Protein AF-A0A662KP15-F1 (afdb_monomer_lite)

Foldseek 3Di:
DFDDCVVQVADPVCRVVLVVLCPLQQVDWDFDDDPRHTPGTDDDPHHDQVVVNSPRGPVCVPDDPVNSVVVRVVSVVVCCVPPNDGD

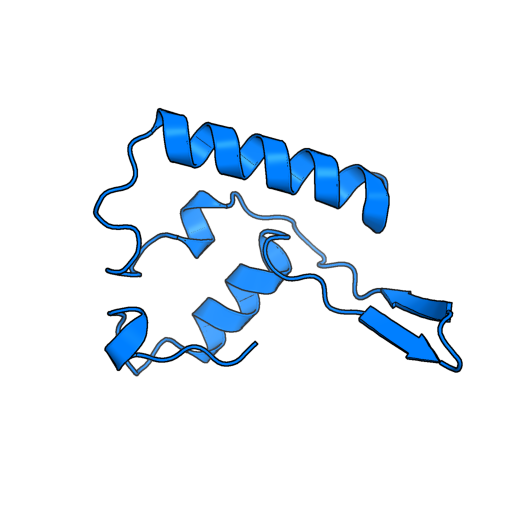Structure (mmCIF, N/CA/C/O backbone):
data_AF-A0A662KP15-F1
#
_entry.id   AF-A0A662KP15-F1
#
loop_
_atom_site.group_PDB
_atom_site.id
_atom_site.type_symbol
_atom_site.label_atom_id
_atom_site.label_alt_id
_atom_site.label_comp_id
_atom_site.label_asym_id
_atom_site.label_entity_id
_atom_site.label_seq_id
_atom_site.pdbx_PDB_ins_code
_atom_site.Cartn_x
_atom_site.Cartn_y
_atom_site.Cartn_z
_atom_site.occupancy
_atom_site.B_iso_or_equiv
_atom_site.auth_seq_id
_atom_site.auth_comp_id
_atom_site.auth_asym_id
_atom_site.auth_atom_id
_atom_site.pdbx_PDB_model_num
ATOM 1 N N . ILE A 1 1 ? -8.718 -6.312 0.354 1.00 86.50 1 ILE A N 1
ATOM 2 C CA . ILE A 1 1 ? -8.112 -6.249 -0.999 1.00 86.50 1 ILE A CA 1
ATOM 3 C C . ILE A 1 1 ? -7.843 -7.671 -1.488 1.00 86.50 1 ILE A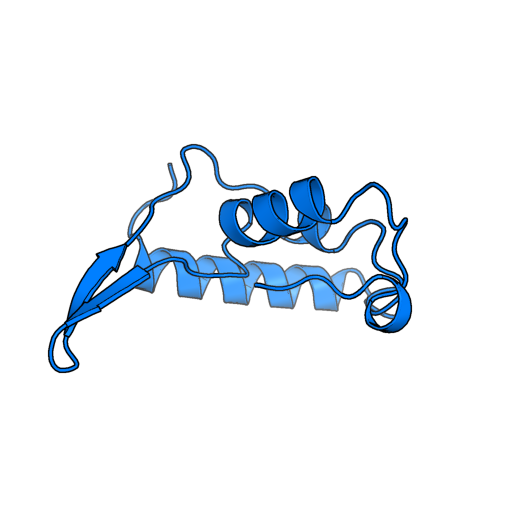 C 1
ATOM 5 O O . ILE A 1 1 ? -7.517 -8.506 -0.658 1.00 86.50 1 ILE A O 1
ATOM 9 N N . SER A 1 2 ? -8.010 -7.959 -2.781 1.00 93.62 2 SER A N 1
ATOM 10 C CA . SER A 1 2 ? -7.709 -9.280 -3.356 1.00 93.62 2 SER A CA 1
ATOM 11 C C . SER A 1 2 ? -6.796 -9.113 -4.575 1.00 93.62 2 SER A C 1
ATOM 13 O O . SER A 1 2 ? -7.281 -8.752 -5.652 1.00 93.62 2 SER A O 1
ATOM 15 N N . PRO A 1 3 ? -5.466 -9.250 -4.413 1.00 94.12 3 PRO A N 1
ATOM 16 C CA . PRO A 1 3 ? -4.530 -9.154 -5.525 1.00 94.12 3 PRO A CA 1
ATOM 17 C C . PRO A 1 3 ? -4.752 -10.236 -6.579 1.00 94.12 3 PRO A C 1
ATOM 19 O O . PRO A 1 3 ? -4.793 -11.419 -6.261 1.00 94.12 3 PRO A O 1
ATOM 22 N N . CYS A 1 4 ? -4.842 -9.830 -7.845 1.00 95.50 4 CYS A N 1
ATOM 23 C CA . CYS A 1 4 ? -5.017 -10.739 -8.976 1.00 95.50 4 CYS A CA 1
ATOM 24 C C . CYS A 1 4 ? -3.705 -10.848 -9.771 1.00 95.50 4 CYS A C 1
ATOM 26 O O . CYS A 1 4 ? -3.377 -9.892 -10.481 1.00 95.50 4 CYS A O 1
ATOM 28 N N . PRO A 1 5 ? -2.957 -11.970 -9.696 1.00 95.25 5 PRO A N 1
ATOM 29 C CA . PRO A 1 5 ? -1.672 -12.117 -10.386 1.00 95.25 5 PRO A CA 1
ATOM 30 C C . PRO A 1 5 ? -1.769 -11.851 -11.889 1.00 95.25 5 PRO A C 1
ATOM 32 O O . PRO A 1 5 ? -0.972 -11.094 -12.436 1.00 95.25 5 PRO A O 1
ATOM 35 N N . THR A 1 6 ? -2.800 -12.380 -12.550 1.00 95.94 6 THR A N 1
ATOM 36 C CA . THR A 1 6 ? -3.009 -12.212 -13.996 1.00 95.94 6 THR A CA 1
ATOM 37 C C . THR A 1 6 ? -3.333 -10.767 -14.370 1.00 95.94 6 THR A C 1
ATOM 39 O O . THR A 1 6 ? -2.740 -10.213 -15.295 1.00 95.94 6 THR A O 1
ATOM 42 N N . GLY A 1 7 ? -4.257 -10.129 -13.644 1.00 96.06 7 GLY A N 1
ATOM 43 C CA . GLY A 1 7 ? -4.700 -8.767 -13.949 1.00 96.06 7 GLY A CA 1
ATOM 44 C C . GLY A 1 7 ? -3.670 -7.703 -13.572 1.00 96.06 7 GLY A C 1
ATOM 45 O O . GLY A 1 7 ? -3.514 -6.703 -14.267 1.00 96.06 7 GLY A O 1
ATOM 46 N N . TRP A 1 8 ? -2.956 -7.902 -12.467 1.00 96.69 8 TRP A N 1
ATOM 47 C CA . TRP A 1 8 ? -1.991 -6.930 -11.948 1.00 96.69 8 TRP A CA 1
ATOM 48 C C . TRP A 1 8 ? -0.564 -7.224 -12.412 1.00 96.69 8 TRP A C 1
ATOM 50 O O . TRP A 1 8 ? 0.299 -6.354 -12.281 1.00 96.69 8 TRP A O 1
ATOM 60 N N . ARG A 1 9 ? -0.346 -8.403 -13.013 1.00 96.81 9 ARG A N 1
ATOM 61 C CA . ARG A 1 9 ? 0.913 -8.877 -13.597 1.00 96.81 9 ARG A CA 1
ATOM 62 C C . ARG A 1 9 ? 2.057 -8.854 -12.581 1.00 96.81 9 ARG A C 1
ATOM 64 O O . ARG A 1 9 ? 3.018 -8.112 -12.765 1.00 96.81 9 ARG A O 1
ATOM 71 N N . PHE A 1 10 ? 1.922 -9.634 -11.513 1.00 96.62 10 PHE A N 1
ATOM 72 C CA . PHE A 1 10 ? 2.958 -9.847 -10.494 1.00 96.62 10 PHE A CA 1
ATOM 73 C C . PHE A 1 10 ? 3.163 -11.352 -10.248 1.00 96.62 10 PHE A C 1
ATOM 75 O O . PHE A 1 10 ? 2.362 -12.170 -10.704 1.00 96.62 10 PHE A O 1
ATOM 82 N N . ASP A 1 11 ? 4.233 -11.711 -9.539 1.00 95.88 11 ASP A N 1
ATOM 83 C CA . ASP A 1 11 ? 4.553 -13.100 -9.189 1.00 95.88 11 ASP A CA 1
ATOM 84 C C . ASP A 1 11 ? 3.454 -13.733 -8.297 1.00 95.88 11 ASP A C 1
ATOM 86 O O . ASP A 1 11 ? 3.169 -13.205 -7.217 1.00 95.88 11 ASP A O 1
ATOM 90 N N . PRO A 1 12 ? 2.839 -14.867 -8.689 1.00 96.06 12 PRO A N 1
ATOM 91 C CA . PRO A 1 12 ? 1.786 -15.527 -7.910 1.00 96.06 12 PRO A CA 1
ATOM 92 C C . PRO A 1 12 ? 2.164 -15.932 -6.475 1.00 96.06 12 PRO A C 1
ATOM 94 O O . PRO A 1 12 ? 1.264 -16.223 -5.687 1.00 96.06 12 PRO A O 1
ATOM 97 N N . SER A 1 13 ? 3.451 -15.946 -6.115 1.00 96.31 13 SER A N 1
ATOM 98 C CA . SER A 1 13 ? 3.941 -16.198 -4.750 1.00 96.31 13 SER A CA 1
ATOM 99 C C . SER A 1 13 ? 3.870 -14.978 -3.817 1.00 96.31 13 SER A C 1
ATOM 101 O O . SER A 1 13 ? 3.957 -15.132 -2.598 1.00 96.31 13 SER A O 1
ATOM 103 N N . LEU A 1 14 ? 3.633 -13.772 -4.350 1.00 95.81 14 LEU A N 1
ATOM 104 C CA . LEU A 1 14 ? 3.662 -12.512 -3.593 1.00 95.81 14 LEU A CA 1
ATOM 105 C C . LEU A 1 14 ? 2.304 -11.900 -3.156 1.00 95.81 14 LEU A C 1
ATOM 107 O O . LEU A 1 14 ? 2.311 -10.758 -2.685 1.00 95.81 14 LEU A O 1
ATOM 111 N N . PRO A 1 15 ? 1.119 -12.548 -3.247 1.00 95.06 15 PRO A N 1
ATOM 112 C CA . PRO A 1 15 ? -0.150 -11.859 -2.991 1.00 95.06 15 PRO A CA 1
ATOM 113 C C . PRO A 1 15 ? -0.296 -11.393 -1.534 1.00 95.06 15 PRO A C 1
ATOM 115 O O . PRO A 1 15 ? -0.888 -10.340 -1.282 1.00 95.06 15 PRO A O 1
ATOM 118 N N . LEU A 1 16 ? 0.262 -12.137 -0.570 1.00 95.62 16 LEU A N 1
ATOM 119 C CA . LEU A 1 16 ? 0.250 -11.749 0.845 1.00 95.62 16 LEU A CA 1
ATOM 120 C C . LEU A 1 16 ? 1.111 -10.511 1.098 1.00 95.62 16 LEU A C 1
ATOM 122 O O . LEU A 1 16 ? 0.663 -9.577 1.762 1.00 95.62 16 LEU A O 1
ATOM 126 N N . GLU A 1 17 ? 2.323 -10.483 0.544 1.00 95.62 17 GLU A N 1
ATOM 127 C CA . GLU A 1 17 ? 3.222 -9.335 0.659 1.00 95.62 17 GLU A CA 1
ATOM 128 C C . GLU A 1 17 ? 2.597 -8.091 0.020 1.00 95.62 17 GLU A C 1
ATOM 130 O O . GLU A 1 17 ? 2.568 -7.023 0.632 1.00 95.62 17 GLU A O 1
ATOM 135 N N . LEU A 1 18 ? 2.012 -8.241 -1.170 1.00 96.56 18 LEU A N 1
ATOM 136 C CA . LEU A 1 18 ? 1.389 -7.132 -1.880 1.00 96.56 18 LEU A CA 1
ATOM 137 C C . LEU A 1 18 ? 0.168 -6.576 -1.137 1.00 96.56 18 LEU A C 1
ATOM 139 O O . LEU A 1 18 ? -0.038 -5.363 -1.104 1.00 96.56 18 LEU A O 1
ATOM 143 N N . SER A 1 19 ? -0.620 -7.450 -0.505 1.00 96.19 19 SER A N 1
ATOM 144 C CA . SER A 1 19 ? -1.761 -7.045 0.326 1.00 96.19 19 SER A CA 1
ATOM 145 C C . SER A 1 19 ? -1.317 -6.259 1.558 1.00 96.19 19 SER A C 1
ATOM 147 O O . SER A 1 19 ? -1.942 -5.251 1.880 1.00 96.19 19 SER A O 1
ATOM 149 N N . ARG A 1 20 ? -0.227 -6.678 2.219 1.00 95.94 20 ARG A N 1
ATOM 150 C CA . ARG A 1 20 ? 0.361 -5.942 3.353 1.00 95.94 20 ARG A CA 1
ATOM 151 C C . ARG A 1 20 ? 0.869 -4.574 2.910 1.00 95.94 20 ARG A C 1
ATOM 153 O O . ARG A 1 20 ? 0.424 -3.566 3.446 1.00 95.94 20 ARG A O 1
ATOM 160 N N . LYS A 1 21 ? 1.668 -4.523 1.838 1.00 96.75 21 LYS A N 1
ATOM 161 C CA . LYS A 1 21 ? 2.171 -3.269 1.251 1.00 96.75 21 LYS A CA 1
ATOM 162 C C . LYS A 1 21 ? 1.055 -2.306 0.842 1.00 96.75 21 LYS A C 1
ATOM 164 O O . LYS A 1 21 ? 1.216 -1.096 0.969 1.00 96.75 21 LYS A O 1
ATOM 169 N N . ALA A 1 22 ? -0.087 -2.808 0.369 1.00 97.00 22 ALA A N 1
ATOM 170 C CA . ALA A 1 22 ? -1.236 -1.964 0.036 1.00 97.00 22 ALA A CA 1
ATOM 171 C C . ALA A 1 22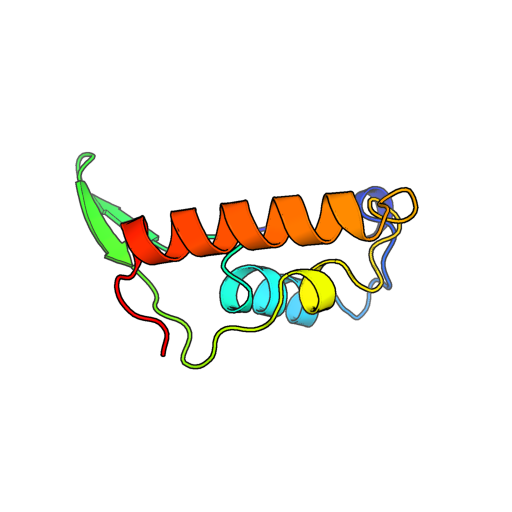 ? -1.774 -1.205 1.259 1.00 97.00 22 ALA A C 1
ATOM 173 O O . ALA A 1 22 ? -2.154 -0.042 1.136 1.00 97.00 22 ALA A O 1
ATOM 174 N N . VAL A 1 23 ? -1.803 -1.861 2.421 1.00 96.50 23 VAL A N 1
ATOM 175 C CA . VAL A 1 23 ? -2.261 -1.277 3.688 1.00 96.50 23 VAL A CA 1
ATOM 176 C C . VAL A 1 23 ? -1.172 -0.390 4.295 1.00 96.50 23 VAL A C 1
ATOM 178 O O . VAL A 1 23 ? -1.445 0.764 4.614 1.00 96.50 23 VAL A O 1
ATOM 181 N N . ASP A 1 24 ? 0.070 -0.875 4.360 1.00 96.19 24 ASP A N 1
ATOM 182 C CA . ASP A 1 24 ? 1.210 -0.145 4.937 1.00 96.19 24 ASP A CA 1
ATOM 183 C C . ASP A 1 24 ? 1.546 1.132 4.155 1.00 96.19 24 ASP A C 1
ATOM 185 O O . ASP A 1 24 ? 1.970 2.128 4.732 1.00 96.19 24 ASP A O 1
ATOM 189 N N . SER A 1 25 ? 1.342 1.145 2.834 1.00 96.62 25 SER A N 1
ATOM 190 C CA . SER A 1 25 ? 1.531 2.361 2.028 1.00 96.62 25 SER A CA 1
ATOM 191 C C . SER A 1 25 ? 0.405 3.375 2.197 1.00 96.62 25 SER A C 1
ATOM 193 O O . SER A 1 25 ? 0.533 4.511 1.754 1.00 96.62 25 SER A O 1
ATOM 195 N N . GLY A 1 26 ? -0.722 2.973 2.787 1.00 95.62 26 GLY A N 1
ATOM 196 C CA . GLY A 1 26 ? -1.917 3.798 2.865 1.00 95.62 26 GLY A CA 1
ATOM 197 C C . GLY A 1 26 ? -2.730 3.847 1.576 1.00 95.62 26 GLY A C 1
ATOM 198 O O . GLY A 1 26 ? -3.748 4.533 1.552 1.00 95.62 26 GLY A O 1
ATOM 199 N N . ILE A 1 27 ? -2.357 3.122 0.513 1.00 96.31 27 ILE A N 1
ATOM 200 C CA . ILE A 1 27 ? -3.181 2.990 -0.704 1.00 96.31 27 ILE A CA 1
ATOM 201 C C . ILE A 1 27 ? -4.553 2.412 -0.343 1.00 96.31 27 ILE A C 1
ATOM 203 O O . ILE A 1 27 ? -5.588 2.957 -0.739 1.00 96.31 27 ILE A O 1
ATOM 207 N N . TRP A 1 28 ? -4.565 1.347 0.456 1.00 96.50 28 TRP A N 1
ATOM 208 C CA . TRP A 1 28 ? -5.769 0.687 0.936 1.00 96.50 28 TRP A CA 1
ATOM 209 C C . TRP A 1 28 ? -6.029 1.032 2.401 1.00 96.50 28 TRP A C 1
ATOM 211 O O . TRP A 1 28 ? -5.174 0.822 3.254 1.00 96.50 28 TRP A O 1
ATOM 221 N N . THR A 1 29 ? -7.231 1.524 2.698 1.00 95.62 29 THR A N 1
ATOM 222 C CA . THR A 1 29 ? -7.656 1.812 4.071 1.00 95.62 29 THR A CA 1
ATOM 223 C C . THR A 1 29 ? -8.443 0.625 4.607 1.00 95.62 29 THR A C 1
ATOM 225 O O . THR A 1 29 ? -9.462 0.247 4.033 1.00 95.62 29 THR A O 1
ATOM 228 N N . LEU A 1 30 ? -7.955 0.025 5.692 1.00 95.44 30 LEU A N 1
ATOM 229 C CA . LEU A 1 30 ? -8.658 -1.029 6.414 1.00 95.44 30 LEU A CA 1
ATOM 230 C C . LEU A 1 30 ? -9.403 -0.402 7.597 1.00 95.44 30 LEU A C 1
ATOM 232 O O . LEU A 1 30 ? -8.777 0.179 8.482 1.00 95.44 30 LEU A O 1
ATOM 236 N N . PHE A 1 31 ? -10.729 -0.490 7.581 1.00 95.50 31 PHE A N 1
ATOM 237 C CA . PHE A 1 31 ? -11.605 0.090 8.593 1.00 95.50 31 PHE A CA 1
ATOM 238 C C . PHE A 1 31 ? -12.818 -0.812 8.835 1.00 95.50 31 PHE A C 1
ATOM 240 O O . PHE A 1 31 ? -13.157 -1.642 7.989 1.00 95.50 31 PHE A O 1
ATOM 247 N N . GLU A 1 32 ? -13.454 -0.621 9.981 1.00 96.69 32 GLU A N 1
ATOM 248 C CA . GLU A 1 32 ? -14.731 -1.213 10.361 1.00 96.69 32 GLU A CA 1
ATOM 249 C C . GLU A 1 32 ? -15.776 -0.098 10.393 1.00 96.69 32 GLU A C 1
ATOM 251 O O . GLU A 1 32 ? -15.476 1.044 10.756 1.00 96.69 32 GLU A O 1
ATOM 256 N N . ALA A 1 33 ? -16.992 -0.420 9.964 1.00 96.38 33 ALA A N 1
ATOM 257 C CA . ALA A 1 33 ? -18.111 0.500 10.008 1.00 96.38 33 ALA A CA 1
ATOM 258 C C . ALA A 1 33 ? -19.378 -0.232 10.436 1.00 96.38 33 ALA A C 1
ATOM 260 O O . ALA A 1 33 ? -19.664 -1.332 9.959 1.00 96.38 33 ALA A O 1
ATOM 261 N N . GLU A 1 34 ? -20.148 0.410 11.302 1.00 97.31 34 GLU A N 1
ATOM 262 C CA . GLU A 1 34 ? -21.403 -0.098 11.840 1.00 97.31 34 GLU A CA 1
ATOM 263 C C . GLU A 1 34 ? -22.468 0.979 11.663 1.00 97.31 34 GLU A C 1
ATOM 265 O O . GLU A 1 34 ? -22.244 2.148 11.964 1.00 97.31 34 GLU A O 1
ATOM 270 N N . TYR A 1 35 ? -23.628 0.598 11.125 1.00 96.62 35 TYR A N 1
ATOM 271 C CA . TYR A 1 35 ? -24.754 1.516 10.891 1.00 96.62 35 TYR A CA 1
ATOM 272 C C . TYR A 1 35 ? -24.409 2.779 10.076 1.00 96.62 35 TYR A C 1
ATOM 274 O O . TYR A 1 35 ? -25.058 3.809 10.216 1.00 96.62 35 TYR A O 1
ATOM 282 N N . GLY A 1 36 ? -23.414 2.688 9.188 1.00 94.12 36 GLY A N 1
ATOM 283 C CA . GLY A 1 36 ? -22.974 3.800 8.338 1.00 94.12 36 GLY A CA 1
ATOM 284 C C . GLY A 1 36 ? -21.879 4.677 8.950 1.00 94.12 36 GLY A C 1
ATOM 285 O O . GLY A 1 36 ? -21.337 5.521 8.241 1.00 94.12 36 GLY A O 1
ATOM 286 N N . GLU A 1 37 ? -21.499 4.433 10.203 1.00 94.38 37 GLU A N 1
ATOM 287 C CA . GLU A 1 37 ? -20.444 5.165 10.904 1.00 94.38 37 GLU A CA 1
ATOM 288 C C . GLU A 1 37 ? -19.165 4.331 10.984 1.00 94.38 37 GLU A C 1
ATOM 290 O O . GLU A 1 37 ? -19.209 3.126 11.232 1.00 94.38 37 GLU A O 1
ATOM 295 N N . ILE A 1 38 ? -18.006 4.963 10.784 1.00 93.62 38 ILE A N 1
ATOM 296 C CA . ILE A 1 38 ? -16.708 4.294 10.944 1.00 93.62 38 ILE A CA 1
ATOM 297 C C . ILE A 1 38 ? -16.439 4.107 12.439 1.00 93.62 38 ILE A C 1
ATOM 299 O O . ILE A 1 38 ? -16.276 5.085 13.167 1.00 93.62 38 ILE A O 1
ATOM 303 N N . THR A 1 39 ? -16.352 2.858 12.888 1.00 95.38 39 THR A N 1
ATOM 304 C CA . THR A 1 39 ? -16.145 2.512 14.302 1.00 95.38 39 THR A CA 1
ATOM 305 C C . THR A 1 39 ? -14.679 2.272 14.636 1.00 95.38 39 THR A C 1
ATOM 307 O O . THR A 1 39 ? -14.242 2.557 15.750 1.00 95.38 39 THR A O 1
ATOM 310 N N . ASN A 1 40 ? -13.895 1.785 13.674 1.00 95.19 40 ASN A N 1
ATOM 311 C CA . ASN A 1 40 ? -12.483 1.493 13.876 1.00 95.19 40 ASN A CA 1
ATOM 312 C C . ASN A 1 40 ? -11.697 1.644 12.577 1.00 95.19 40 ASN A C 1
ATOM 314 O O . ASN A 1 40 ? -12.197 1.388 11.483 1.00 95.19 40 ASN A O 1
ATOM 318 N N . ILE A 1 41 ? -10.432 2.028 12.693 1.00 94.81 41 ILE A N 1
ATOM 319 C CA . ILE A 1 41 ? -9.516 2.138 11.565 1.00 94.81 41 ILE A CA 1
ATOM 320 C C . ILE A 1 41 ? -8.208 1.465 11.964 1.00 94.81 41 ILE A C 1
ATOM 322 O O . ILE A 1 41 ? -7.542 1.881 12.914 1.00 94.81 41 ILE A O 1
ATOM 326 N N . TYR A 1 42 ? -7.796 0.457 11.198 1.00 94.12 42 TYR A N 1
ATOM 327 C CA . TYR A 1 42 ? -6.503 -0.182 11.399 1.00 94.12 42 TYR A CA 1
ATOM 328 C C . TYR A 1 42 ? -5.380 0.785 11.022 1.00 94.12 42 TYR A C 1
ATOM 330 O O . TYR A 1 42 ? -5.244 1.155 9.854 1.00 94.12 42 TYR A O 1
ATOM 338 N N . LYS A 1 43 ? -4.561 1.165 12.006 1.00 92.19 43 LYS A N 1
ATOM 339 C CA . LYS A 1 43 ? -3.366 1.998 11.827 1.00 92.19 43 LYS A CA 1
ATOM 340 C C . LYS A 1 43 ? -2.123 1.111 11.673 1.00 92.19 43 LYS A C 1
ATOM 342 O O . LYS A 1 43 ? -1.736 0.455 12.644 1.00 92.19 43 LYS A O 1
ATOM 347 N N . PRO A 1 44 ? -1.485 1.076 10.488 1.00 91.62 44 PRO A N 1
ATOM 348 C CA . PRO A 1 44 ? -0.206 0.398 10.309 1.00 91.62 44 PRO A CA 1
ATOM 349 C C . PRO A 1 44 ? 0.859 0.981 11.240 1.00 91.62 44 PRO A C 1
ATOM 351 O O . PRO A 1 44 ? 0.896 2.187 11.467 1.00 91.62 44 PRO A O 1
ATOM 354 N N . LYS A 1 45 ? 1.761 0.134 11.750 1.00 90.38 45 LYS A N 1
ATOM 355 C CA . LYS A 1 45 ? 2.856 0.571 12.641 1.00 90.38 45 LYS A CA 1
ATOM 356 C C . LYS A 1 45 ? 3.909 1.426 11.941 1.00 90.38 45 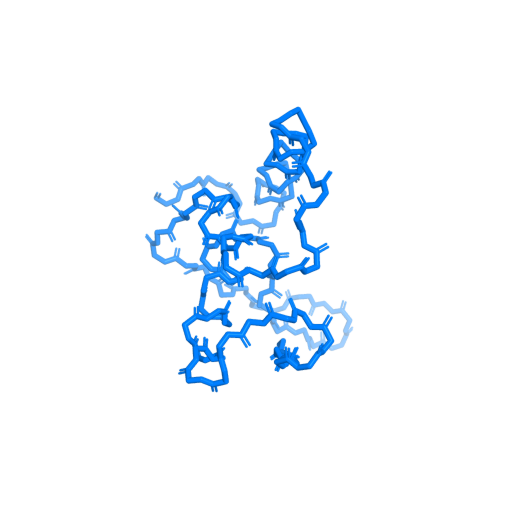LYS A C 1
ATOM 358 O O . LYS A 1 45 ? 4.637 2.150 12.602 1.00 90.38 45 LYS A O 1
ATOM 363 N N . LYS A 1 46 ? 4.046 1.262 10.629 1.00 91.12 46 LYS A N 1
ATOM 364 C CA . LYS A 1 46 ? 4.990 1.992 9.793 1.00 91.12 46 LYS A CA 1
ATOM 365 C C . LYS A 1 46 ? 4.313 2.267 8.465 1.00 91.12 46 LYS A C 1
ATOM 367 O O . LYS A 1 46 ? 3.764 1.346 7.862 1.00 91.12 46 LYS A O 1
ATOM 372 N N . LYS A 1 47 ? 4.405 3.510 8.005 1.00 94.56 47 LYS A N 1
ATOM 373 C CA . LYS A 1 47 ? 3.995 3.878 6.657 1.00 94.56 47 LYS A CA 1
ATOM 374 C C . LYS A 1 47 ? 5.160 3.679 5.687 1.00 94.56 47 LYS A C 1
ATOM 376 O O . LYS A 1 47 ? 6.285 4.085 5.978 1.00 94.56 47 LYS A O 1
ATOM 381 N N . ILE A 1 48 ? 4.906 3.041 4.547 1.00 96.75 48 ILE A N 1
ATOM 382 C CA . ILE A 1 48 ? 5.903 2.894 3.470 1.00 96.75 48 ILE A CA 1
ATOM 383 C C . ILE A 1 48 ? 5.570 3.820 2.290 1.00 96.75 48 ILE A C 1
ATOM 385 O O . ILE A 1 48 ? 4.398 4.142 2.080 1.00 96.75 48 ILE A O 1
ATOM 389 N N . PRO A 1 49 ? 6.556 4.238 1.478 1.00 97.62 49 PRO A N 1
ATOM 390 C CA . PRO A 1 49 ? 6.282 4.961 0.242 1.00 97.62 49 PRO A CA 1
ATOM 391 C C . PRO A 1 49 ? 5.382 4.150 -0.697 1.00 97.62 49 PRO A C 1
ATOM 393 O O . PRO A 1 49 ? 5.550 2.939 -0.858 1.00 97.62 49 PRO A O 1
ATOM 396 N N . VAL A 1 50 ? 4.477 4.821 -1.408 1.00 97.56 50 VAL A N 1
ATOM 397 C CA . VAL A 1 50 ? 3.566 4.203 -2.383 1.00 97.56 50 VAL A CA 1
ATOM 398 C C . VAL A 1 50 ? 4.337 3.425 -3.444 1.00 97.56 50 VAL A C 1
ATOM 400 O O . VAL A 1 50 ? 3.915 2.344 -3.854 1.00 97.56 50 VAL A O 1
ATOM 403 N N . LYS A 1 51 ? 5.510 3.925 -3.844 1.00 97.62 51 LYS A N 1
ATOM 404 C CA . LYS A 1 51 ? 6.392 3.258 -4.806 1.00 97.62 51 LYS A CA 1
ATOM 405 C C . LYS A 1 51 ? 6.726 1.815 -4.408 1.00 97.62 51 LYS A C 1
ATOM 407 O O . LYS A 1 51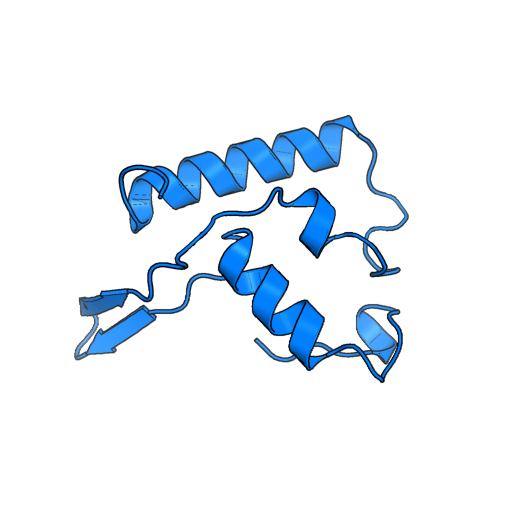 ? 6.799 0.965 -5.292 1.00 97.62 51 LYS A O 1
ATOM 412 N N . GLU A 1 52 ? 6.887 1.518 -3.116 1.00 97.12 52 GLU A N 1
ATOM 413 C CA . GLU A 1 52 ? 7.172 0.155 -2.642 1.00 97.12 52 GLU A CA 1
ATOM 414 C C . GLU A 1 52 ? 6.002 -0.804 -2.867 1.00 97.12 52 GLU A C 1
ATOM 416 O O . GLU A 1 52 ? 6.220 -1.983 -3.149 1.00 97.12 52 GLU A O 1
ATOM 421 N N . TYR A 1 53 ? 4.769 -0.300 -2.790 1.00 96.88 53 TYR A N 1
ATOM 422 C CA . TYR A 1 53 ? 3.587 -1.061 -3.173 1.00 96.88 53 TYR A CA 1
ATOM 423 C C . TYR A 1 53 ? 3.508 -1.236 -4.691 1.00 96.88 53 TYR A C 1
ATOM 425 O O . TYR A 1 53 ? 3.259 -2.347 -5.150 1.00 96.88 53 TYR A O 1
ATOM 433 N N . LEU A 1 54 ? 3.733 -0.183 -5.486 1.00 97.00 54 LEU A N 1
ATOM 434 C CA . LEU A 1 54 ? 3.620 -0.250 -6.955 1.00 97.00 54 LEU A CA 1
ATOM 435 C C . LEU A 1 54 ? 4.650 -1.193 -7.598 1.00 97.00 54 LEU A C 1
ATOM 437 O O . LEU A 1 54 ? 4.393 -1.762 -8.662 1.00 97.00 54 LEU A O 1
ATOM 441 N N . MET A 1 55 ? 5.815 -1.342 -6.970 1.00 94.06 55 MET A N 1
ATOM 442 C CA . MET A 1 55 ? 6.931 -2.128 -7.484 1.00 94.06 55 MET A CA 1
ATOM 443 C C . MET A 1 55 ? 6.541 -3.592 -7.728 1.00 94.06 55 MET A C 1
ATOM 445 O O . MET A 1 55 ? 5.885 -4.228 -6.909 1.00 94.06 55 MET A O 1
ATOM 449 N N . GLY A 1 56 ? 6.946 -4.136 -8.878 1.00 89.56 56 GLY A N 1
ATOM 450 C CA . GLY A 1 56 ? 6.664 -5.528 -9.249 1.00 89.56 56 GLY A CA 1
ATOM 451 C C . GLY A 1 56 ? 5.259 -5.782 -9.811 1.00 89.56 56 GLY A C 1
ATOM 452 O O . GLY A 1 56 ? 4.992 -6.889 -10.268 1.00 89.56 56 GLY A O 1
ATOM 453 N N . GLN A 1 57 ? 4.376 -4.777 -9.849 1.00 97.06 57 GLN A N 1
ATOM 454 C CA . GLN A 1 57 ? 3.064 -4.884 -10.491 1.00 97.06 57 GLN A CA 1
ATOM 455 C C . GLN A 1 57 ? 3.118 -4.361 -11.932 1.00 97.06 57 GLN A C 1
ATOM 457 O O . GLN A 1 57 ? 3.232 -3.158 -12.178 1.00 97.06 57 GLN A O 1
ATOM 462 N N . GLY A 1 58 ? 2.970 -5.247 -12.916 1.00 96.94 58 GLY A N 1
ATOM 463 C CA . GLY A 1 58 ? 3.028 -4.878 -14.329 1.00 96.94 58 GLY A CA 1
ATOM 464 C C . GLY A 1 58 ? 1.942 -3.892 -14.778 1.00 96.94 58 GLY A C 1
ATOM 465 O O . GLY A 1 58 ? 2.160 -3.180 -15.759 1.00 96.94 58 GLY A O 1
ATOM 466 N N . ARG A 1 59 ? 0.816 -3.779 -14.057 1.00 96.50 59 ARG A N 1
ATOM 467 C CA . ARG A 1 59 ? -0.219 -2.762 -14.341 1.00 96.50 59 ARG A CA 1
ATOM 468 C C . ARG A 1 59 ? 0.266 -1.316 -14.184 1.00 96.50 59 ARG A C 1
ATOM 470 O O . ARG A 1 59 ? -0.321 -0.434 -14.793 1.00 96.50 59 ARG A O 1
ATOM 477 N N . PHE A 1 60 ? 1.344 -1.078 -13.435 1.00 97.06 60 PHE A N 1
ATOM 478 C CA . PHE A 1 60 ? 1.919 0.257 -13.225 1.00 97.06 60 PHE A CA 1
ATOM 479 C C . PHE A 1 60 ? 3.189 0.507 -14.047 1.00 97.06 60 PHE A C 1
ATOM 481 O O . PHE A 1 60 ? 3.848 1.523 -13.867 1.00 97.06 60 PHE A O 1
ATOM 488 N N . ARG A 1 61 ? 3.538 -0.379 -14.992 1.00 95.31 61 ARG A N 1
ATOM 489 C CA . ARG A 1 61 ? 4.751 -0.244 -15.826 1.00 95.31 61 ARG A CA 1
ATOM 490 C C . ARG A 1 61 ? 4.859 1.062 -16.616 1.00 95.31 61 ARG A C 1
ATOM 492 O O . ARG A 1 61 ? 5.958 1.429 -17.002 1.00 95.31 61 ARG A O 1
ATOM 499 N N . HIS A 1 62 ? 3.734 1.706 -16.902 1.00 95.81 62 HIS A N 1
ATOM 500 C CA . HIS A 1 62 ? 3.664 2.939 -17.683 1.00 95.81 62 HIS A CA 1
ATOM 501 C C . HIS A 1 62 ? 3.714 4.205 -16.814 1.00 95.81 62 HIS A C 1
ATOM 503 O O . HIS A 1 62 ? 3.642 5.303 -17.353 1.00 95.81 62 HIS A O 1
ATOM 509 N N . PHE A 1 63 ? 3.791 4.071 -15.485 1.00 97.69 63 PHE A N 1
ATOM 510 C CA . PHE A 1 63 ? 3.847 5.224 -14.593 1.00 97.69 63 PHE A CA 1
ATOM 511 C C . PHE A 1 63 ? 5.203 5.918 -14.707 1.00 97.69 63 PHE A C 1
ATOM 513 O O . PHE A 1 63 ? 6.249 5.278 -14.583 1.00 97.69 63 PHE A O 1
ATOM 520 N N . THR A 1 64 ? 5.174 7.235 -14.893 1.00 97.88 64 THR A N 1
ATOM 521 C CA . THR A 1 64 ? 6.368 8.082 -14.817 1.00 97.88 64 THR A CA 1
ATOM 522 C C . THR A 1 64 ? 6.675 8.449 -13.358 1.00 97.88 64 THR A C 1
ATOM 524 O O . THR A 1 64 ? 5.808 8.286 -12.489 1.00 97.88 64 THR A O 1
ATOM 527 N N . PRO A 1 65 ? 7.886 8.947 -13.046 1.00 97.31 65 PRO A N 1
ATOM 528 C CA . PRO A 1 65 ? 8.206 9.447 -11.709 1.00 97.31 65 PRO A CA 1
ATOM 529 C C . PRO A 1 65 ? 7.200 10.486 -11.197 1.00 97.31 65 PRO A C 1
ATOM 531 O O . PRO A 1 65 ? 6.756 10.392 -10.055 1.00 97.31 65 PRO A O 1
ATOM 534 N N . GLU A 1 66 ? 6.758 11.401 -12.058 1.00 98.06 66 GLU A N 1
ATOM 535 C CA . GLU A 1 66 ? 5.818 12.473 -11.718 1.00 98.06 66 GLU A CA 1
ATOM 536 C C . GLU A 1 66 ? 4.443 11.915 -11.327 1.00 98.06 66 GLU A C 1
ATOM 538 O O . GLU A 1 66 ? 3.848 12.369 -10.351 1.00 98.06 66 GLU A O 1
ATOM 543 N N . MET A 1 67 ? 3.965 10.881 -12.033 1.00 98.19 67 MET A N 1
ATOM 544 C CA . MET A 1 67 ? 2.714 10.189 -11.696 1.00 98.19 67 MET A CA 1
ATOM 545 C C . MET A 1 67 ? 2.809 9.465 -10.348 1.00 98.19 67 MET A C 1
ATOM 547 O O . MET A 1 67 ? 1.847 9.440 -9.577 1.00 98.19 67 MET A O 1
ATOM 551 N N . VAL A 1 68 ? 3.965 8.862 -10.045 1.00 98.06 68 VAL A N 1
ATOM 552 C CA . VAL A 1 68 ? 4.195 8.200 -8.751 1.00 98.06 68 VAL A CA 1
ATOM 553 C C . VAL A 1 68 ? 4.212 9.228 -7.622 1.00 98.06 68 VAL A C 1
ATOM 555 O O . VAL A 1 68 ? 3.618 8.980 -6.574 1.00 98.06 68 VAL A O 1
ATOM 558 N N . GLU A 1 69 ? 4.843 10.382 -7.828 1.00 98.25 69 GLU A N 1
ATOM 559 C CA . GLU A 1 69 ? 4.838 11.472 -6.851 1.00 98.25 69 GLU A CA 1
ATOM 560 C C . GLU A 1 69 ? 3.448 12.080 -6.651 1.00 98.25 69 GLU A C 1
ATOM 562 O O . GLU A 1 69 ? 3.064 12.387 -5.524 1.00 98.25 69 GLU A O 1
ATOM 567 N N . GLU A 1 70 ? 2.671 12.247 -7.720 1.00 98.31 70 GLU A N 1
ATOM 568 C CA . GLU A 1 70 ? 1.287 12.708 -7.621 1.00 98.31 70 GLU A CA 1
ATOM 569 C C . GLU A 1 70 ? 0.439 11.735 -6.800 1.00 98.31 70 GLU A C 1
ATOM 571 O O . GLU A 1 70 ? -0.273 12.151 -5.881 1.00 98.31 70 GLU A O 1
ATOM 576 N N . LEU A 1 71 ? 0.579 10.433 -7.062 1.00 98.12 71 LEU A N 1
ATOM 577 C CA . LEU A 1 71 ? -0.101 9.409 -6.282 1.00 98.12 71 LEU A CA 1
ATOM 578 C C . LEU A 1 71 ? 0.363 9.407 -4.820 1.00 98.12 71 LEU A C 1
ATOM 580 O O . LEU A 1 71 ? -0.471 9.269 -3.928 1.00 98.12 71 LEU A O 1
ATOM 584 N N . GLN A 1 72 ? 1.660 9.596 -4.561 1.00 98.25 72 GLN A N 1
ATOM 585 C CA . GLN A 1 72 ? 2.194 9.731 -3.204 1.00 98.25 72 GLN A CA 1
ATOM 586 C C . GLN A 1 72 ? 1.533 10.906 -2.475 1.00 98.25 72 GLN A C 1
ATOM 588 O O . GLN A 1 72 ? 0.958 10.701 -1.409 1.00 98.25 72 GLN A O 1
ATOM 593 N N . ARG A 1 73 ? 1.500 12.100 -3.085 1.00 98.12 73 ARG A N 1
ATOM 594 C CA . ARG A 1 73 ? 0.841 13.287 -2.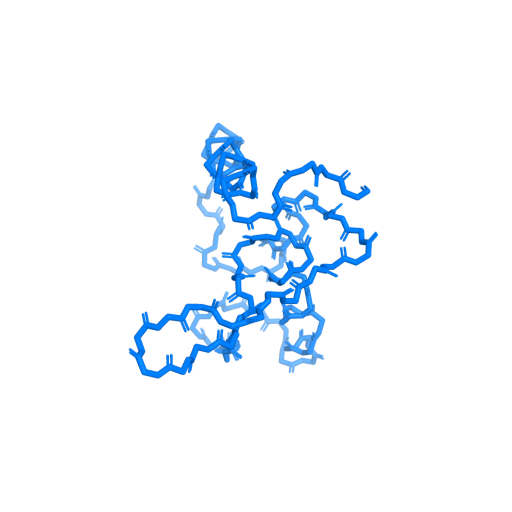509 1.00 98.12 73 ARG A CA 1
ATOM 595 C C . ARG A 1 73 ? -0.636 13.036 -2.207 1.00 98.12 73 ARG A C 1
ATOM 597 O O . ARG A 1 73 ? -1.129 13.437 -1.152 1.00 98.12 73 ARG A O 1
ATOM 604 N N . TRP A 1 74 ? -1.346 12.359 -3.109 1.00 97.88 74 TRP A N 1
ATOM 605 C CA . TRP A 1 74 ? -2.747 11.998 -2.892 1.00 97.88 74 TRP A CA 1
ATOM 606 C C . TRP A 1 74 ? -2.916 11.037 -1.708 1.00 97.88 74 TRP A C 1
ATOM 608 O O . TRP A 1 74 ? -3.786 11.256 -0.858 1.00 97.88 74 TRP A O 1
ATOM 618 N N . VAL A 1 75 ? -2.074 10.002 -1.617 1.00 97.25 75 VAL A N 1
ATOM 619 C CA . VAL A 1 75 ? -2.095 9.049 -0.500 1.00 97.25 75 VAL A CA 1
ATOM 620 C C . VAL A 1 75 ? -1.748 9.736 0.818 1.00 97.25 75 VAL A C 1
ATOM 622 O O . VAL A 1 75 ? -2.423 9.472 1.809 1.00 97.25 75 VAL A O 1
ATOM 625 N N . ASP A 1 76 ? -0.776 10.645 0.842 1.00 96.25 76 ASP A N 1
ATOM 626 C CA . ASP A 1 76 ? -0.377 11.392 2.042 1.00 96.25 76 ASP A CA 1
ATOM 627 C C . ASP A 1 76 ? -1.509 12.296 2.536 1.00 96.25 76 ASP A C 1
ATOM 629 O O . ASP A 1 76 ? -1.850 12.304 3.721 1.00 96.25 76 ASP A O 1
ATOM 633 N N . HIS A 1 77 ? -2.169 13.001 1.615 1.00 96.38 77 HIS A N 1
ATOM 634 C CA . HIS A 1 77 ? -3.334 13.817 1.941 1.00 96.38 77 HIS A CA 1
ATOM 635 C C . HIS A 1 77 ? -4.497 12.964 2.469 1.00 96.38 77 HIS A C 1
ATOM 637 O O . HIS A 1 77 ? -5.125 13.314 3.474 1.00 96.38 77 HIS A O 1
ATOM 643 N N . LYS A 1 78 ? -4.769 11.817 1.833 1.00 95.69 78 LYS A N 1
ATOM 644 C CA . LYS A 1 78 ? -5.763 10.853 2.322 1.00 95.69 78 LYS A CA 1
ATOM 645 C C . LYS A 1 78 ? -5.381 10.333 3.709 1.00 95.69 78 LYS A C 1
ATOM 647 O O . LYS A 1 78 ? -6.241 10.264 4.585 1.00 95.69 78 LYS A O 1
ATOM 652 N N . TRP A 1 79 ? -4.109 10.001 3.918 1.00 94.81 79 TRP A N 1
ATOM 653 C CA . TRP A 1 79 ? -3.608 9.477 5.182 1.00 94.81 79 TRP A CA 1
ATOM 654 C C . TRP A 1 79 ? -3.851 10.468 6.313 1.00 94.81 79 TRP A C 1
ATOM 656 O O . TRP A 1 79 ? -4.472 10.110 7.311 1.00 94.81 79 TRP A O 1
ATOM 666 N N . LYS A 1 80 ? -3.465 11.732 6.113 1.00 94.38 80 LYS A N 1
ATOM 667 C CA . LYS A 1 80 ? -3.662 12.799 7.099 1.00 94.38 80 LYS A CA 1
ATOM 668 C C . LYS A 1 80 ? -5.128 12.971 7.498 1.00 94.38 80 LYS A C 1
ATOM 670 O O . LYS A 1 80 ? -5.425 13.188 8.668 1.00 94.38 80 LYS A O 1
ATOM 675 N N . ARG A 1 81 ? -6.050 12.846 6.538 1.00 93.06 81 ARG A N 1
ATOM 676 C CA . ARG A 1 81 ? -7.497 12.957 6.786 1.00 93.06 81 ARG A CA 1
ATOM 677 C C . ARG A 1 81 ? -8.085 11.775 7.556 1.00 93.06 81 ARG A C 1
ATOM 679 O O . ARG A 1 81 ? -9.030 11.979 8.306 1.00 93.06 81 ARG A O 1
ATOM 686 N N . ILE A 1 82 ? -7.582 10.563 7.325 1.00 91.12 82 ILE A N 1
ATOM 687 C CA . ILE A 1 82 ? -8.158 9.325 7.875 1.00 91.12 82 ILE A CA 1
ATOM 688 C C . ILE A 1 82 ? -7.476 8.917 9.187 1.00 91.12 82 ILE A C 1
ATOM 690 O O . ILE A 1 82 ? -8.144 8.515 10.134 1.00 91.12 82 ILE A O 1
ATOM 694 N N . TYR A 1 83 ? -6.147 8.998 9.248 1.00 87.75 83 TYR A N 1
ATOM 695 C CA . TYR A 1 83 ? -5.344 8.456 10.346 1.00 87.75 83 TYR A CA 1
ATOM 696 C C . TYR A 1 83 ? -4.768 9.528 11.279 1.00 87.75 83 TYR A C 1
ATOM 698 O O . TYR A 1 83 ? -4.460 9.206 12.432 1.00 87.75 83 TYR A O 1
ATOM 706 N N . GLY A 1 84 ? -4.663 10.777 10.810 1.00 86.38 84 GLY A N 1
ATOM 707 C CA . GLY A 1 84 ? -4.011 11.879 11.519 1.00 86.38 84 GLY A CA 1
ATOM 708 C C . GLY A 1 84 ? -2.518 11.967 11.197 1.00 86.38 84 GLY A C 1
ATOM 709 O O . GLY A 1 84 ? -2.136 11.974 10.028 1.00 86.38 84 GLY A O 1
ATOM 710 N N . GLU A 1 85 ? -1.678 12.074 12.226 1.00 76.94 85 GLU A N 1
ATOM 711 C CA . GLU A 1 85 ? -0.219 12.130 12.069 1.00 76.94 85 GLU A CA 1
ATOM 712 C C . GLU A 1 85 ? 0.365 10.796 11.572 1.00 76.94 85 GLU A C 1
ATOM 714 O O . GLU A 1 85 ? -0.248 9.730 11.700 1.00 76.94 85 GLU A O 1
ATOM 719 N N . GLU A 1 86 ? 1.536 10.867 10.937 1.00 71.44 86 GLU A N 1
ATOM 720 C CA . GLU A 1 86 ? 2.249 9.676 10.478 1.00 71.44 86 GLU A CA 1
ATOM 721 C C . GLU A 1 86 ? 2.905 8.951 11.665 1.00 71.44 86 GLU A C 1
ATOM 723 O O . GLU A 1 86 ? 3.416 9.621 12.564 1.00 71.44 86 GLU A O 1
ATOM 728 N N . PRO A 1 87 ? 2.851 7.607 11.696 1.00 69.25 87 PRO A N 1
ATOM 729 C CA . PRO A 1 87 ? 3.506 6.804 12.725 1.00 69.25 87 PRO A CA 1
ATOM 730 C C . PRO A 1 87 ? 5.034 6.803 12.602 1.00 69.25 87 PRO A C 1
ATOM 732 O O . PRO A 1 87 ? 5.546 6.937 11.465 1.00 69.25 87 PRO A O 1
#

Secondary structure (DSSP, 8-state):
----HHHHT--TT-HHHHHHHHHHTTSS--EEEETTEEEEE---SS---HHHHHTT-GGGTT--HHHHHHHHHHHHHHHHHHH-S--

pLDDT: mean 94.74, std 4.88, range [69.25, 98.31]

Radius of gyration: 13.89 Å; chains: 1; bounding box: 33×30×32 Å

Sequence (87 aa):
ISPCPTGWRFDPSLPLELSRKAVDSGIWTLFEAEYGEITNIYKPKKKIPVKEYLMGQGRFRHFTPEMVEELQRWVDHKWKRIYGEEP